Protein AF-A0A7S0KNP0-F1 (afdb_monomer)

InterPro domains:
  IPR036322 WD40-repeat-containing domain superfamily [SSF50978] (37-131)

Radius of gyration: 26.55 Å; Cα contacts (8 Å, |Δi|>4): 237; chains: 1; bounding box: 37×44×85 Å

Mean predicted aligned error: 11.62 Å

Organism: Micromonas pusilla (NCBI:txid38833)

Nearest PDB structures (foldseek):
  8x7a-assembly1_B  TM=8.104E-01  e=5.010E-03  Homo sapiens
  7bgb-assembly1_K  TM=7.883E-01  e=1.532E-02  Homo sapiens
  5n4a-assembly1_A  TM=7.476E-01  e=3.169E-02  Chlamydomonas reinhardtii
  6lqv-assembly1_BE  TM=8.047E-01  e=7.749E-02  Saccharomyces cerevisiae S288C
  7d5t-assembly1_BE  TM=7.330E-01  e=6.197E-02  Saccharomyces cerevisiae S288C

Solvent-accessible surface area (backbone atoms only — not comparable to full-atom values): 8119 Å² total; per-residue (Å²): 133,87,59,65,66,58,55,53,51,51,53,52,51,52,60,70,63,50,78,54,66,69,59,51,55,64,70,64,51,87,72,93,76,80,90,73,90,88,76,74,81,93,74,60,93,50,61,66,29,65,30,76,44,80,92,81,46,34,37,41,34,13,21,24,55,30,37,36,40,40,39,66,98,79,42,70,47,68,39,58,50,94,85,50,64,48,47,27,60,42,36,41,62,41,80,98,72,55,30,40,39,38,30,25,74,80,24,26,36,39,34,32,35,66,83,81,54,40,67,77,46,75,50,68,53,95,58,86,70,88,76,86,86,71,131

Sequence (135 aa):
MFKLTKLHKAVTEALNAVPNVDDLAKSLGAVDVRPRVVSEHGGLHSATCIAYEPVQRLLAVGVDAGVKIIGGDGVEALLATRHHVEPARCVEFMPGVGRVMRVSVDNGIDVFDLHSQTCLASTRWTIDVTCACSM

pLDDT: mean 85.42, std 10.53, range [51.19, 96.69]

Secondary structure (DSSP, 8-state):
---HHHHHHHHHHHHHTSPPHHHHHHHT-------------S--TT--EEEEETTTTEEEEEETTEEEEE-GGG-EEEEE-SS--SPEEEEEEETTTTEEEEEETTSEEEEEETTTTEEEEEEE-SS--------

Structure (mmCIF, N/CA/C/O backbone):
data_AF-A0A7S0KNP0-F1
#
_entry.id   AF-A0A7S0KNP0-F1
#
loop_
_atom_site.group_PDB
_atom_site.id
_atom_site.type_symbol
_atom_site.label_atom_id
_atom_site.label_alt_id
_atom_site.label_comp_id
_atom_site.label_asym_id
_atom_site.label_entity_id
_atom_site.label_seq_id
_atom_site.pdbx_PDB_ins_code
_atom_site.Cartn_x
_atom_site.Cartn_y
_atom_site.Cartn_z
_atom_site.occupancy
_atom_site.B_iso_or_equiv
_atom_site.auth_seq_id
_atom_site.auth_comp_id
_atom_site.auth_asym_id
_atom_site.auth_atom_id
_atom_site.pdbx_PDB_model_num
ATOM 1 N N . MET A 1 1 ? 14.513 -28.013 -68.506 1.00 55.22 1 MET A N 1
ATOM 2 C CA . MET A 1 1 ? 15.888 -27.857 -67.978 1.00 55.22 1 MET A CA 1
ATOM 3 C C . MET A 1 1 ? 15.970 -26.523 -67.235 1.00 55.22 1 MET A C 1
ATOM 5 O O . MET A 1 1 ? 16.140 -25.483 -67.861 1.00 55.22 1 MET A O 1
ATOM 9 N N . PHE A 1 2 ? 15.710 -26.519 -65.922 1.00 51.19 2 PHE A N 1
ATOM 10 C CA . PHE A 1 2 ? 15.770 -25.300 -65.106 1.00 51.19 2 PHE A CA 1
ATOM 11 C C . PHE A 1 2 ? 17.229 -24.841 -65.006 1.00 51.19 2 PHE A C 1
ATOM 13 O O . PHE A 1 2 ? 18.082 -25.569 -64.507 1.00 51.19 2 PHE A O 1
ATOM 20 N N . LYS A 1 3 ? 17.539 -23.654 -65.538 1.00 64.81 3 LYS A N 1
ATOM 21 C CA . LYS A 1 3 ? 18.896 -23.099 -65.489 1.00 64.81 3 LYS A CA 1
ATOM 22 C C . LYS A 1 3 ? 19.189 -22.637 -64.060 1.00 64.81 3 LYS A C 1
ATOM 24 O O . LYS A 1 3 ? 18.591 -21.658 -63.615 1.00 64.81 3 LYS A O 1
ATOM 29 N N . LEU A 1 4 ? 20.129 -23.307 -63.380 1.00 67.12 4 LEU A N 1
ATOM 30 C CA . LEU A 1 4 ? 20.613 -22.958 -62.032 1.00 67.12 4 LEU A CA 1
ATOM 31 C C . LEU A 1 4 ? 20.952 -21.465 -61.884 1.00 67.12 4 LEU A C 1
ATOM 33 O O . LEU A 1 4 ? 20.768 -20.891 -60.819 1.00 67.12 4 LEU A O 1
ATOM 37 N N . THR A 1 5 ? 21.384 -20.816 -62.965 1.00 74.44 5 THR A N 1
ATOM 38 C CA . THR A 1 5 ? 21.712 -19.386 -62.998 1.00 74.44 5 THR A CA 1
ATOM 39 C C . THR A 1 5 ? 20.517 -18.469 -62.739 1.00 74.44 5 THR A C 1
ATOM 41 O O . THR A 1 5 ? 20.682 -17.425 -62.115 1.00 74.44 5 THR A O 1
ATOM 44 N N . LYS A 1 6 ? 19.303 -18.852 -63.160 1.00 77.56 6 LYS A N 1
ATOM 45 C CA . LYS A 1 6 ? 18.086 -18.077 -62.860 1.00 77.56 6 LYS A CA 1
ATOM 46 C C . LYS A 1 6 ? 17.697 -18.188 -61.388 1.00 77.56 6 LYS A C 1
ATOM 48 O O . LYS A 1 6 ? 17.281 -17.197 -60.803 1.00 77.56 6 LYS A O 1
ATOM 53 N N . LEU A 1 7 ? 17.863 -19.376 -60.803 1.00 77.88 7 LEU A N 1
ATOM 54 C CA . LEU A 1 7 ? 17.599 -19.606 -59.384 1.00 77.88 7 LEU A CA 1
ATOM 55 C C . LEU A 1 7 ? 18.598 -18.838 -58.514 1.00 77.88 7 LEU A C 1
ATOM 57 O O . LEU A 1 7 ? 18.193 -18.175 -57.571 1.00 77.88 7 LEU A O 1
ATOM 61 N N . HIS A 1 8 ? 19.881 -18.863 -58.881 1.00 77.00 8 HIS A N 1
ATOM 62 C CA . HIS A 1 8 ? 20.921 -18.125 -58.169 1.00 77.00 8 HIS A CA 1
ATOM 63 C C . HIS A 1 8 ? 20.622 -16.622 -58.151 1.00 77.00 8 HIS A C 1
ATOM 65 O O . HIS A 1 8 ? 20.601 -16.016 -57.088 1.00 77.00 8 HIS A O 1
ATOM 71 N N . LYS A 1 9 ? 20.273 -16.049 -59.312 1.00 83.88 9 LYS A N 1
ATOM 72 C CA . LYS A 1 9 ? 19.888 -14.637 -59.422 1.00 83.88 9 LYS A CA 1
ATOM 73 C C . LYS A 1 9 ? 18.670 -14.293 -58.555 1.00 83.88 9 LYS A C 1
ATOM 75 O O . LYS A 1 9 ? 18.711 -13.302 -57.836 1.00 83.88 9 LYS A O 1
ATOM 80 N N . ALA A 1 10 ? 17.622 -15.118 -58.596 1.00 80.75 10 ALA A N 1
ATOM 81 C CA . ALA A 1 10 ? 16.405 -14.893 -57.816 1.00 80.75 10 ALA A CA 1
ATOM 82 C C . ALA A 1 10 ? 16.657 -14.969 -56.299 1.00 80.75 10 ALA A C 1
ATOM 84 O O . ALA A 1 10 ? 16.107 -14.174 -55.544 1.00 80.75 10 ALA A O 1
ATOM 85 N N . VAL A 1 11 ? 17.516 -15.890 -55.850 1.00 77.62 11 VAL A N 1
ATOM 86 C CA . VAL A 1 11 ? 17.906 -16.007 -54.436 1.00 77.62 11 VAL A CA 1
ATOM 87 C C . VAL A 1 11 ? 18.730 -14.797 -53.993 1.00 77.62 11 VAL A C 1
ATOM 89 O O . VAL A 1 11 ? 18.489 -14.265 -52.914 1.00 77.62 11 VAL A O 1
ATOM 92 N N . THR A 1 12 ? 19.656 -14.314 -54.825 1.00 80.00 12 THR A N 1
ATOM 93 C CA . THR A 1 12 ? 20.441 -13.108 -54.523 1.00 80.00 12 THR A CA 1
ATOM 94 C C . THR A 1 12 ? 19.569 -11.850 -54.479 1.00 80.00 12 THR A C 1
ATOM 96 O O . THR A 1 12 ? 19.729 -11.034 -53.577 1.00 80.00 12 THR A O 1
ATOM 99 N N . GLU A 1 13 ? 18.616 -11.696 -55.402 1.00 80.38 13 GLU A N 1
ATOM 100 C CA . GLU A 1 13 ? 17.648 -10.587 -55.379 1.00 80.38 13 GLU A CA 1
ATOM 101 C C . GLU A 1 13 ? 16.755 -10.639 -54.133 1.00 80.38 13 GLU A C 1
ATOM 103 O O . GLU A 1 13 ? 16.556 -9.612 -53.491 1.00 80.38 13 GLU A O 1
ATOM 108 N N . ALA A 1 14 ? 16.276 -11.825 -53.744 1.00 74.88 14 ALA A N 1
ATOM 109 C CA . ALA A 1 14 ? 15.473 -11.995 -52.535 1.00 74.88 14 ALA A CA 1
ATOM 110 C C . ALA A 1 14 ? 16.265 -11.677 -51.257 1.00 74.88 14 ALA A C 1
ATOM 112 O O . ALA A 1 14 ? 15.737 -11.003 -50.379 1.00 74.88 14 ALA A O 1
ATOM 113 N N . LEU A 1 15 ? 17.530 -12.109 -51.167 1.00 71.81 15 LEU A N 1
ATOM 114 C CA . LEU A 1 15 ? 18.421 -11.798 -50.041 1.00 71.81 15 LEU A CA 1
ATOM 115 C C . LEU A 1 15 ? 18.722 -10.297 -49.940 1.00 71.81 15 LEU A C 1
ATOM 117 O O . LEU A 1 15 ? 18.724 -9.754 -48.842 1.00 71.81 15 LEU A O 1
ATOM 121 N N . ASN A 1 16 ? 18.918 -9.621 -51.074 1.00 73.00 16 ASN A N 1
ATOM 122 C CA . ASN A 1 16 ? 19.165 -8.176 -51.116 1.00 73.00 16 ASN A CA 1
ATOM 123 C C . ASN A 1 16 ? 17.899 -7.336 -50.874 1.00 73.00 16 ASN A C 1
ATOM 125 O O . ASN A 1 16 ? 18.005 -6.158 -50.543 1.00 73.00 16 ASN A O 1
ATOM 129 N N . ALA A 1 17 ? 16.711 -7.919 -51.060 1.00 76.38 17 ALA A N 1
ATOM 130 C CA . ALA A 1 17 ? 15.430 -7.294 -50.743 1.00 76.38 17 ALA A CA 1
ATOM 131 C C . ALA A 1 17 ? 15.029 -7.466 -49.267 1.00 76.38 17 ALA A C 1
ATOM 133 O O . ALA A 1 17 ? 14.065 -6.834 -48.830 1.00 76.38 17 ALA A O 1
ATOM 134 N N . VAL A 1 18 ? 15.741 -8.305 -48.498 1.00 74.88 18 VAL A N 1
ATOM 135 C CA . VAL A 1 18 ? 15.539 -8.392 -47.049 1.00 74.88 18 VAL A CA 1
ATOM 136 C C . VAL A 1 18 ? 15.913 -7.034 -46.454 1.00 74.88 18 VAL A C 1
ATOM 138 O O . VAL A 1 18 ? 17.050 -6.591 -46.631 1.00 74.88 18 VAL A O 1
ATOM 141 N N . PRO A 1 19 ? 14.981 -6.346 -45.770 1.00 69.69 19 PRO A N 1
ATOM 142 C CA . PRO A 1 19 ? 15.285 -5.065 -45.161 1.00 69.69 19 PRO A CA 1
ATOM 143 C C . PRO A 1 19 ? 16.428 -5.248 -44.167 1.00 69.69 19 PRO A C 1
ATOM 145 O O . PRO A 1 19 ? 16.379 -6.115 -43.291 1.00 69.69 19 PRO A O 1
ATOM 148 N N . ASN A 1 20 ? 17.468 -4.435 -44.332 1.00 78.44 20 ASN A N 1
ATOM 149 C CA . ASN A 1 20 ? 18.607 -4.431 -43.436 1.00 78.44 20 ASN A CA 1
ATOM 150 C C . ASN A 1 20 ? 18.116 -4.086 -42.024 1.00 78.44 20 ASN A C 1
ATOM 152 O O . ASN A 1 20 ? 17.542 -3.017 -41.801 1.00 78.44 20 ASN A O 1
ATOM 156 N N . VAL A 1 21 ? 18.325 -5.007 -41.083 1.00 71.38 21 VAL A N 1
ATOM 157 C CA . VAL A 1 21 ? 17.866 -4.878 -39.694 1.00 71.38 21 VAL A CA 1
ATOM 158 C C . VAL A 1 21 ? 18.426 -3.605 -39.054 1.00 71.38 21 VAL A C 1
ATOM 160 O O . VAL A 1 21 ? 17.723 -2.957 -38.282 1.00 71.38 21 VAL A O 1
A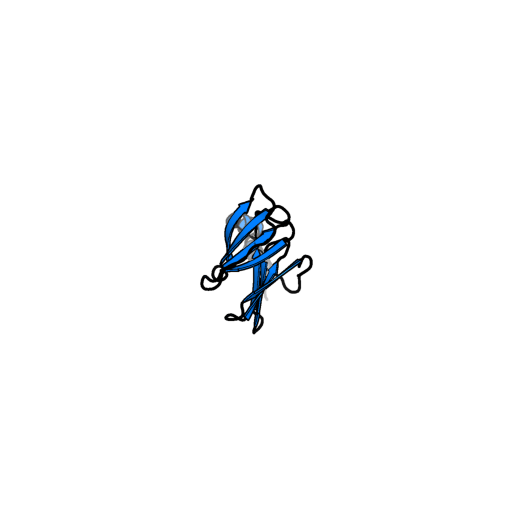TOM 163 N N . ASP A 1 22 ? 19.630 -3.184 -39.449 1.00 75.62 22 ASP A N 1
ATOM 164 C CA . ASP A 1 22 ? 20.255 -1.951 -38.967 1.00 75.62 22 ASP A CA 1
ATOM 165 C C . ASP A 1 22 ? 19.554 -0.690 -39.488 1.00 75.62 22 ASP A C 1
ATOM 167 O O . ASP A 1 22 ? 19.420 0.298 -38.763 1.00 75.62 22 ASP A O 1
ATOM 171 N N . ASP A 1 23 ? 19.079 -0.707 -40.734 1.00 78.12 23 ASP A N 1
ATOM 172 C CA . ASP A 1 23 ? 18.358 0.424 -41.326 1.00 78.12 23 ASP A CA 1
ATOM 173 C C . ASP A 1 23 ? 16.923 0.497 -40.792 1.00 78.12 23 ASP A C 1
ATOM 175 O O . ASP A 1 23 ? 16.416 1.587 -40.515 1.00 78.12 23 ASP A O 1
ATOM 179 N N . LEU A 1 24 ? 16.303 -0.660 -40.535 1.00 73.06 24 LEU A N 1
ATOM 180 C CA . LEU A 1 24 ? 15.019 -0.741 -39.843 1.00 73.06 24 LEU A CA 1
ATOM 181 C C . LEU A 1 24 ? 15.137 -0.203 -38.408 1.00 73.06 24 LEU A C 1
ATOM 183 O O . LEU A 1 24 ? 14.328 0.634 -38.008 1.00 73.06 24 LEU A O 1
ATOM 187 N N . ALA A 1 25 ? 16.170 -0.608 -37.663 1.00 71.94 25 ALA A N 1
ATOM 188 C CA . ALA A 1 25 ? 16.437 -0.129 -36.307 1.00 71.94 25 ALA A CA 1
ATOM 189 C C . ALA A 1 25 ? 16.687 1.388 -36.260 1.00 71.94 25 ALA A C 1
ATOM 191 O O . ALA A 1 25 ? 16.175 2.064 -35.370 1.00 71.94 25 ALA A O 1
ATOM 192 N N . LYS A 1 26 ? 17.400 1.949 -37.247 1.00 75.62 26 LYS A N 1
ATOM 193 C CA . LYS A 1 26 ? 17.559 3.408 -37.391 1.00 75.62 26 LYS A CA 1
ATOM 194 C C . LYS A 1 26 ? 16.237 4.113 -37.709 1.00 75.62 26 LYS A C 1
ATOM 196 O O . LYS A 1 26 ? 16.012 5.213 -37.210 1.00 75.62 26 LYS A O 1
ATOM 201 N N . SER A 1 27 ? 15.369 3.497 -38.516 1.00 77.00 27 SER A N 1
ATOM 202 C CA . SER A 1 27 ? 14.064 4.067 -38.893 1.00 77.00 27 SER A CA 1
ATOM 203 C C . SER A 1 27 ? 13.036 4.059 -37.757 1.00 77.00 27 SER A C 1
ATOM 205 O O . SER A 1 27 ? 12.167 4.927 -37.714 1.00 77.00 27 SER A O 1
ATOM 207 N N . LEU A 1 28 ? 13.151 3.109 -36.822 1.00 71.81 28 LEU A N 1
ATOM 208 C CA . LEU A 1 28 ? 12.236 2.945 -35.688 1.00 71.81 28 LEU A CA 1
ATOM 209 C C . LEU A 1 28 ? 12.412 4.023 -34.606 1.00 71.81 28 LEU A C 1
ATOM 211 O O . LEU A 1 28 ? 11.546 4.156 -33.743 1.00 71.81 28 LEU A O 1
ATOM 215 N N . GLY A 1 29 ? 13.488 4.817 -34.670 1.00 71.62 29 GLY A N 1
ATOM 216 C CA . GLY A 1 29 ? 13.820 5.802 -33.645 1.00 71.62 29 GLY A CA 1
ATOM 217 C C . GLY A 1 29 ? 14.077 5.157 -32.278 1.00 71.62 29 GLY A C 1
ATOM 218 O O . GLY A 1 29 ? 13.882 3.960 -32.067 1.00 71.62 29 GLY A O 1
ATOM 219 N N . ALA A 1 30 ? 14.539 5.948 -31.311 1.00 75.31 30 ALA A N 1
ATOM 220 C CA . ALA A 1 30 ? 14.581 5.472 -29.935 1.00 75.31 30 ALA A CA 1
ATOM 221 C C . ALA A 1 30 ? 13.138 5.305 -29.435 1.00 75.31 30 ALA A C 1
ATOM 223 O O . ALA A 1 30 ? 12.412 6.287 -29.279 1.00 75.31 30 ALA A O 1
ATOM 224 N N . VAL A 1 31 ? 12.715 4.063 -29.203 1.00 77.62 31 VAL A N 1
ATOM 225 C CA . VAL A 1 31 ? 11.421 3.778 -28.577 1.00 77.62 31 VAL A CA 1
ATOM 226 C C . VAL A 1 31 ? 11.496 4.239 -27.117 1.00 77.62 31 VAL A C 1
ATOM 228 O O . VAL A 1 31 ? 12.354 3.761 -26.374 1.00 77.62 31 VAL A O 1
ATOM 231 N N . ASP A 1 32 ? 10.617 5.162 -26.698 1.00 81.81 32 ASP A N 1
ATOM 232 C CA . ASP A 1 32 ? 10.483 5.564 -25.284 1.00 81.81 32 ASP A CA 1
ATOM 233 C C . ASP A 1 32 ? 9.855 4.405 -24.497 1.00 81.81 32 ASP A C 1
ATOM 235 O O . ASP A 1 32 ? 8.635 4.296 -24.354 1.00 81.81 32 ASP A O 1
ATOM 239 N N . VAL A 1 33 ? 10.697 3.478 -24.042 1.00 81.94 33 VAL A N 1
ATOM 240 C CA . VAL A 1 33 ? 10.283 2.373 -23.178 1.00 81.94 33 VAL A CA 1
ATOM 241 C C . VAL A 1 33 ? 10.383 2.829 -21.727 1.00 81.94 33 VAL A C 1
ATOM 243 O O . VAL A 1 33 ? 11.442 3.258 -21.272 1.00 81.94 33 VAL A O 1
ATOM 246 N N . ARG A 1 34 ? 9.291 2.675 -20.969 1.00 75.38 34 ARG A N 1
ATOM 247 C CA . ARG A 1 34 ? 9.238 2.968 -19.527 1.00 75.38 34 ARG A CA 1
ATOM 248 C C . ARG A 1 34 ? 8.948 1.699 -18.727 1.00 75.38 34 ARG A C 1
ATOM 250 O O . ARG A 1 34 ? 7.780 1.427 -18.433 1.00 75.38 34 ARG A O 1
ATOM 257 N N . PRO A 1 35 ? 9.978 0.906 -18.381 1.00 77.62 35 PRO A N 1
ATOM 258 C CA . PRO A 1 35 ? 9.804 -0.271 -17.542 1.00 77.62 35 PRO A CA 1
ATOM 259 C C . PRO A 1 35 ? 9.174 0.114 -16.200 1.00 77.62 35 PRO A C 1
ATOM 261 O O . PRO A 1 35 ? 9.549 1.116 -15.589 1.00 77.62 35 PRO A O 1
ATOM 264 N N . ARG A 1 36 ? 8.222 -0.691 -15.728 1.00 70.12 36 ARG A N 1
ATOM 265 C CA . ARG A 1 36 ? 7.655 -0.579 -14.381 1.00 70.12 36 ARG A CA 1
ATOM 266 C C . ARG A 1 36 ? 7.368 -1.964 -13.825 1.00 70.12 36 ARG A C 1
ATOM 268 O O . A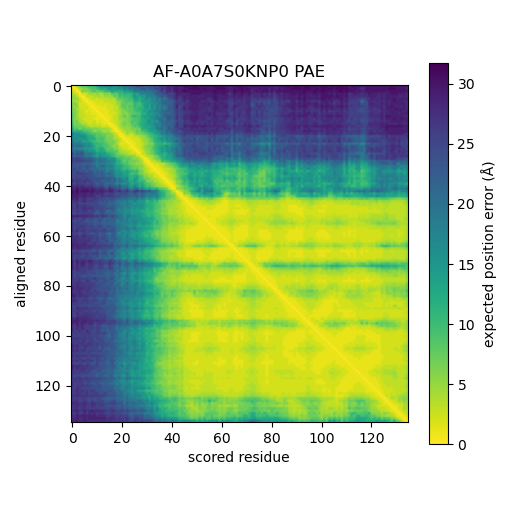RG A 1 36 ? 7.047 -2.876 -14.583 1.00 70.12 36 ARG A O 1
ATOM 275 N N . VAL A 1 37 ? 7.447 -2.100 -12.508 1.00 67.75 37 VAL A N 1
ATOM 276 C CA . VAL A 1 37 ? 6.956 -3.294 -11.816 1.00 67.75 37 VAL A CA 1
ATOM 277 C C . VAL A 1 37 ? 5.429 -3.280 -11.894 1.00 67.75 37 VAL A C 1
ATOM 279 O O . VAL A 1 37 ? 4.812 -2.263 -11.587 1.00 67.75 37 VAL A O 1
ATOM 282 N N . VAL A 1 38 ? 4.831 -4.377 -12.366 1.00 65.25 38 VAL A N 1
ATOM 283 C CA . VAL A 1 38 ? 3.366 -4.518 -12.509 1.00 65.25 38 VAL A CA 1
ATOM 284 C C . VAL A 1 38 ? 2.787 -5.439 -11.431 1.00 65.25 38 VAL A C 1
ATOM 286 O O . VAL A 1 38 ? 1.644 -5.267 -11.030 1.00 65.25 38 VAL A O 1
ATOM 289 N N . SER A 1 39 ? 3.582 -6.390 -10.936 1.00 64.44 39 SER A N 1
ATOM 290 C CA . SER A 1 39 ? 3.187 -7.331 -9.885 1.00 64.44 39 SER A CA 1
ATOM 291 C C . SER A 1 39 ? 4.423 -7.975 -9.259 1.00 64.44 39 SER A C 1
ATOM 293 O O . SER A 1 39 ? 5.384 -8.270 -9.973 1.00 64.44 39 SER A O 1
ATOM 295 N N . GLU A 1 40 ? 4.370 -8.266 -7.964 1.00 67.50 40 GLU A N 1
ATOM 296 C CA . GLU A 1 40 ? 5.381 -9.040 -7.242 1.00 67.50 40 GLU A CA 1
ATOM 297 C C . GLU A 1 40 ? 4.690 -10.187 -6.503 1.00 67.50 40 GLU A C 1
ATOM 299 O O . GLU A 1 40 ? 3.899 -9.944 -5.595 1.00 67.50 40 GLU A O 1
ATOM 304 N N . HIS A 1 41 ? 5.016 -11.427 -6.869 1.00 67.88 41 HIS A N 1
ATOM 305 C CA . HIS A 1 41 ? 4.417 -12.624 -6.280 1.00 67.88 41 HIS A CA 1
ATOM 306 C C . HIS A 1 41 ? 5.312 -13.184 -5.174 1.00 67.88 41 HIS A C 1
ATOM 308 O O . HIS A 1 41 ? 6.527 -13.287 -5.345 1.00 67.88 41 HIS A O 1
ATOM 314 N N . GLY A 1 42 ? 4.721 -13.567 -4.041 1.00 63.66 42 GLY A N 1
ATOM 315 C CA . GLY A 1 42 ? 5.410 -14.280 -2.952 1.00 63.66 42 GLY A CA 1
ATOM 316 C C . GLY A 1 42 ? 6.416 -13.461 -2.125 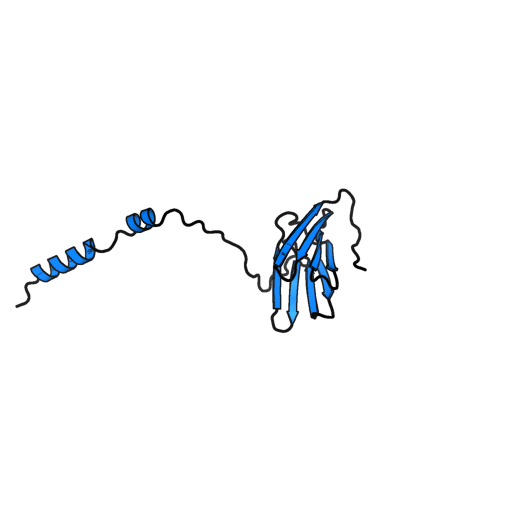1.00 63.66 42 GLY A C 1
ATOM 317 O O . GLY A 1 42 ? 6.737 -13.855 -1.007 1.00 63.66 42 GLY A O 1
ATOM 318 N N . GLY A 1 43 ? 6.880 -12.308 -2.615 1.00 63.69 43 GLY A N 1
ATOM 319 C CA . GLY A 1 43 ? 7.784 -11.424 -1.883 1.00 63.69 43 GLY A CA 1
ATOM 320 C C . GLY A 1 43 ? 7.074 -10.659 -0.765 1.00 63.69 43 GLY A C 1
ATOM 321 O O . GLY A 1 43 ? 6.202 -9.828 -1.020 1.00 63.69 43 GLY A O 1
ATOM 322 N N . LEU A 1 44 ? 7.437 -10.981 0.479 1.00 72.25 44 LEU A N 1
ATOM 323 C CA . LEU A 1 44 ? 7.143 -10.238 1.715 1.00 72.25 44 LEU A CA 1
ATOM 324 C C . LEU A 1 44 ? 8.432 -10.067 2.539 1.00 72.25 44 LEU A C 1
ATOM 326 O O . LEU A 1 44 ? 8.399 -10.006 3.764 1.00 72.25 44 LEU A O 1
ATOM 330 N N . HIS A 1 45 ? 9.589 -10.046 1.867 1.00 70.81 45 HIS A N 1
ATOM 331 C CA . HIS A 1 45 ? 10.908 -10.162 2.500 1.00 70.81 45 HIS A CA 1
ATOM 332 C C . HIS A 1 45 ? 11.212 -9.052 3.524 1.00 70.81 45 HIS A C 1
ATOM 334 O O . HIS A 1 45 ? 12.053 -9.256 4.391 1.00 70.81 45 HIS A O 1
ATOM 340 N N . SER A 1 46 ? 10.482 -7.934 3.480 1.00 85.12 46 SER A N 1
ATOM 341 C CA . SER A 1 46 ? 10.547 -6.874 4.491 1.00 85.12 46 SER A CA 1
ATOM 342 C C . SER A 1 46 ? 9.181 -6.526 5.096 1.00 85.12 46 SER A C 1
ATOM 344 O O . SER A 1 46 ? 8.866 -5.367 5.352 1.00 85.12 46 SER A O 1
ATOM 346 N N . ALA A 1 47 ? 8.309 -7.519 5.272 1.00 92.00 47 ALA A N 1
ATOM 347 C CA . ALA A 1 47 ? 7.040 -7.305 5.958 1.00 92.00 47 ALA A CA 1
ATOM 348 C C . ALA A 1 47 ? 7.272 -7.025 7.451 1.00 92.00 47 ALA A C 1
ATOM 350 O O . ALA A 1 47 ? 7.787 -7.877 8.174 1.00 92.00 47 ALA A O 1
ATOM 351 N N . THR A 1 48 ? 6.863 -5.848 7.917 1.00 93.94 48 THR A N 1
ATOM 352 C CA . THR A 1 48 ? 7.095 -5.392 9.303 1.00 93.94 48 THR A CA 1
ATOM 353 C C . THR A 1 48 ? 5.813 -5.082 10.068 1.00 93.94 48 THR A C 1
ATOM 355 O O . THR A 1 48 ? 5.786 -5.175 11.294 1.00 93.94 48 THR A O 1
ATOM 358 N N . CYS A 1 49 ? 4.741 -4.714 9.369 1.00 94.94 49 CYS A N 1
ATOM 359 C CA . CYS A 1 49 ? 3.459 -4.356 9.965 1.00 94.94 49 CYS A CA 1
ATOM 360 C C . CYS A 1 49 ? 2.296 -4.736 9.045 1.00 94.94 49 CYS A C 1
ATOM 362 O O . CYS A 1 49 ? 2.468 -4.904 7.836 1.00 94.94 49 CYS A O 1
ATOM 364 N N . ILE A 1 50 ? 1.107 -4.887 9.630 1.00 96.38 50 ILE A N 1
ATOM 365 C CA . ILE A 1 50 ? -0.112 -5.265 8.913 1.00 96.38 50 ILE A CA 1
ATOM 366 C C . ILE A 1 50 ? -1.314 -4.447 9.389 1.00 96.38 50 ILE A C 1
ATOM 368 O O . ILE A 1 50 ? -1.363 -4.034 10.546 1.00 96.38 50 ILE A O 1
ATOM 372 N N . ALA A 1 51 ? -2.297 -4.275 8.511 1.00 96.12 51 ALA A N 1
ATOM 373 C CA . ALA A 1 51 ? -3.630 -3.773 8.831 1.00 96.12 51 ALA A CA 1
ATOM 374 C C . ALA A 1 51 ? -4.675 -4.554 8.033 1.00 96.12 51 ALA A C 1
ATOM 376 O O . ALA A 1 51 ? -4.398 -4.992 6.919 1.00 96.12 51 ALA A O 1
ATOM 377 N N . TYR A 1 52 ? -5.872 -4.731 8.589 1.00 94.62 52 TYR A N 1
ATOM 378 C CA . TYR A 1 52 ? -6.955 -5.467 7.939 1.00 94.62 52 TYR A CA 1
ATOM 379 C C . TYR A 1 52 ? -8.209 -4.601 7.842 1.00 94.62 52 TYR A C 1
ATOM 381 O O . TYR A 1 52 ? -8.649 -4.042 8.845 1.00 94.62 52 TYR A O 1
ATOM 389 N N . GLU A 1 53 ? -8.785 -4.514 6.646 1.00 92.56 53 GLU A N 1
ATOM 390 C CA . GLU A 1 53 ? -10.064 -3.857 6.393 1.00 92.56 53 GLU A CA 1
ATOM 391 C C . GLU A 1 53 ? -11.152 -4.934 6.216 1.00 92.56 53 GLU A C 1
ATOM 393 O O . GLU A 1 53 ? -11.089 -5.735 5.274 1.00 92.56 53 GLU A O 1
ATOM 398 N N . PRO A 1 54 ? -12.133 -5.017 7.133 1.00 90.38 54 PRO A N 1
ATOM 399 C CA . PRO A 1 54 ? -13.074 -6.131 7.173 1.00 90.38 54 PRO A CA 1
ATOM 400 C C . PRO A 1 54 ? -14.176 -6.077 6.110 1.00 90.38 54 PRO A C 1
ATOM 402 O O . PRO A 1 54 ? -14.708 -7.136 5.765 1.00 90.38 54 PRO A O 1
ATOM 405 N N . VAL A 1 55 ? -14.546 -4.898 5.598 1.00 89.88 55 V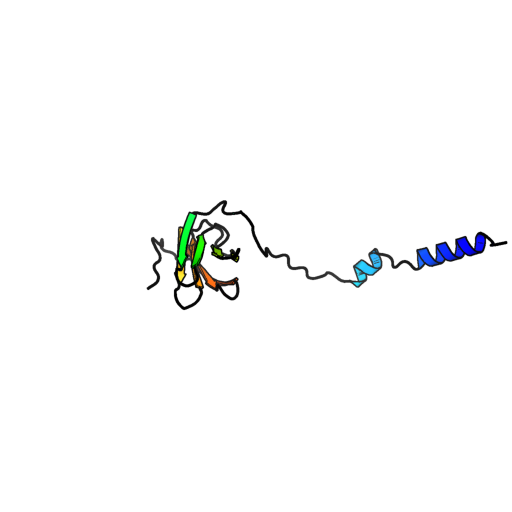AL A N 1
ATOM 406 C CA . VAL A 1 55 ? -15.658 -4.746 4.642 1.00 89.88 55 VAL A CA 1
ATOM 407 C C . VAL A 1 55 ? -15.275 -5.307 3.271 1.00 89.88 55 VAL A C 1
ATOM 409 O O . VAL A 1 55 ? -16.021 -6.084 2.677 1.00 89.88 55 VAL A O 1
ATOM 412 N N . GLN A 1 56 ? -14.091 -4.951 2.791 1.00 88.44 56 GLN A N 1
ATOM 413 C CA . GLN A 1 56 ? -13.496 -5.357 1.522 1.00 88.44 56 GLN A CA 1
ATOM 414 C C . GLN A 1 56 ? -12.628 -6.613 1.667 1.00 88.44 56 GLN A C 1
ATOM 416 O O . GLN A 1 56 ? -12.224 -7.189 0.658 1.00 88.44 56 GLN A O 1
ATOM 421 N N . ARG A 1 57 ? -12.373 -7.062 2.906 1.00 92.19 57 ARG A N 1
ATOM 422 C CA . ARG A 1 57 ? -11.529 -8.224 3.238 1.00 92.19 57 ARG A CA 1
ATOM 423 C C . ARG A 1 57 ? -10.121 -8.083 2.668 1.00 92.19 57 ARG A C 1
ATOM 425 O O . ARG A 1 57 ? -9.591 -9.003 2.044 1.00 92.19 57 ARG A O 1
ATOM 432 N N . LEU A 1 58 ? -9.539 -6.906 2.873 1.00 94.19 58 LEU A N 1
ATOM 433 C CA . LEU A 1 58 ? -8.208 -6.563 2.392 1.00 94.19 58 LEU A CA 1
ATOM 434 C C . LEU A 1 58 ? -7.216 -6.557 3.551 1.00 94.19 58 LEU A C 1
ATOM 436 O O . LEU A 1 58 ? -7.458 -5.965 4.599 1.00 94.19 58 LEU A O 1
ATOM 440 N N . LEU A 1 59 ? -6.073 -7.190 3.338 1.00 95.44 59 LEU A N 1
ATOM 441 C CA . LEU A 1 59 ? -4.907 -7.155 4.202 1.00 95.44 59 LEU A CA 1
ATOM 442 C C . LEU A 1 59 ? -3.863 -6.240 3.561 1.00 95.44 59 LEU A C 1
ATOM 444 O O . LEU A 1 59 ? -3.372 -6.516 2.468 1.00 95.44 59 LEU A O 1
ATOM 448 N N . ALA A 1 60 ? -3.516 -5.159 4.246 1.00 95.94 60 ALA A N 1
ATOM 449 C CA . ALA A 1 60 ? -2.363 -4.338 3.921 1.00 95.94 60 ALA A CA 1
ATOM 450 C C . ALA A 1 60 ? -1.152 -4.851 4.699 1.00 95.94 60 ALA A C 1
ATOM 452 O O . ALA A 1 60 ? -1.223 -5.038 5.912 1.00 95.94 60 ALA A O 1
ATOM 453 N N . VAL A 1 61 ? -0.035 -5.041 4.007 1.00 95.88 61 VAL A N 1
ATOM 454 C CA . VAL A 1 61 ? 1.249 -5.444 4.576 1.00 95.88 61 VAL A CA 1
ATOM 455 C C . VAL A 1 61 ? 2.280 -4.377 4.237 1.00 95.88 61 VAL A C 1
ATOM 457 O O . VAL A 1 61 ? 2.563 -4.120 3.066 1.00 95.88 61 VAL A O 1
ATOM 460 N N . GLY A 1 62 ? 2.823 -3.724 5.259 1.00 95.06 62 GLY A N 1
ATOM 461 C CA . GLY A 1 62 ? 3.870 -2.723 5.097 1.00 95.06 62 GLY A CA 1
ATOM 462 C C . GLY A 1 62 ? 5.200 -3.373 4.749 1.00 95.06 62 GLY A C 1
ATOM 463 O O . GLY A 1 62 ? 5.629 -4.294 5.440 1.00 95.06 62 GLY A O 1
ATOM 464 N N . VAL A 1 63 ? 5.842 -2.876 3.691 1.00 92.25 63 VAL A N 1
ATOM 465 C CA . VAL A 1 63 ? 7.161 -3.315 3.214 1.00 92.25 63 VAL A CA 1
ATOM 466 C C . VAL A 1 63 ? 8.056 -2.105 2.916 1.00 92.25 63 VAL A C 1
ATOM 468 O O . VAL A 1 63 ? 7.576 -0.969 2.844 1.00 92.25 63 VAL A O 1
ATOM 471 N N . ASP A 1 64 ? 9.357 -2.320 2.721 1.00 89.00 64 ASP A N 1
ATOM 472 C CA . ASP A 1 64 ? 10.326 -1.261 2.370 1.00 89.00 64 ASP A CA 1
ATOM 473 C C . ASP A 1 64 ? 9.893 -0.457 1.139 1.00 89.00 64 ASP A C 1
ATOM 475 O O . ASP A 1 64 ? 9.938 0.767 1.130 1.00 89.00 64 ASP A O 1
ATOM 479 N N . ALA A 1 65 ? 9.395 -1.138 0.106 1.00 83.56 65 ALA A N 1
ATOM 480 C CA . ALA A 1 65 ? 9.029 -0.507 -1.159 1.00 83.56 65 ALA A CA 1
ATOM 481 C C . ALA A 1 65 ? 7.614 0.105 -1.184 1.00 83.56 65 ALA A C 1
ATOM 483 O O . ALA A 1 65 ? 7.204 0.619 -2.224 1.00 83.56 65 ALA A O 1
ATOM 484 N N . GLY A 1 66 ? 6.853 0.058 -0.084 1.00 92.44 66 GLY A N 1
ATOM 485 C CA . GLY A 1 66 ? 5.483 0.574 -0.032 1.00 92.44 66 GLY A CA 1
ATOM 486 C C . GLY A 1 66 ? 4.527 -0.308 0.769 1.00 92.44 66 GLY A C 1
ATOM 487 O O . GLY A 1 66 ? 4.839 -0.714 1.890 1.00 92.44 66 GLY A O 1
ATOM 488 N N . VAL A 1 67 ? 3.342 -0.572 0.217 1.00 95.06 67 VAL A N 1
ATOM 489 C CA . VAL A 1 67 ? 2.314 -1.409 0.857 1.00 95.06 67 VAL A CA 1
ATOM 490 C C . VAL A 1 67 ? 1.847 -2.491 -0.099 1.00 95.06 67 VAL A C 1
ATOM 492 O O . VAL A 1 67 ? 1.406 -2.206 -1.211 1.00 95.06 67 VAL A O 1
ATOM 495 N N . LYS A 1 68 ? 1.894 -3.739 0.351 1.00 93.75 68 LYS A N 1
ATOM 496 C CA . LYS A 1 68 ? 1.329 -4.871 -0.370 1.00 93.75 68 LYS A CA 1
ATOM 497 C C . LYS A 1 68 ? -0.100 -5.125 0.091 1.00 93.75 68 LYS A C 1
ATOM 499 O O . LYS A 1 68 ? -0.340 -5.319 1.277 1.00 93.75 68 LYS A O 1
ATOM 504 N N . ILE A 1 69 ? -1.041 -5.108 -0.842 1.00 94.50 69 ILE A N 1
ATOM 505 C CA . ILE A 1 69 ? -2.452 -5.410 -0.615 1.00 94.50 69 ILE A CA 1
ATOM 506 C C . ILE A 1 69 ? -2.707 -6.855 -1.020 1.00 94.50 69 ILE A C 1
ATOM 508 O O . ILE A 1 69 ? -2.347 -7.256 -2.125 1.00 94.50 69 ILE A O 1
ATOM 512 N N . ILE A 1 70 ? -3.326 -7.619 -0.128 1.00 93.50 70 ILE A N 1
ATOM 513 C CA . ILE A 1 70 ? -3.720 -9.014 -0.324 1.00 93.50 70 ILE A CA 1
ATOM 514 C C . ILE A 1 70 ? -5.211 -9.121 0.002 1.00 93.50 70 ILE A C 1
ATOM 516 O O . ILE A 1 70 ? -5.646 -8.643 1.045 1.00 93.50 70 ILE A O 1
ATOM 520 N N . GLY A 1 71 ? -6.003 -9.735 -0.868 1.00 92.00 71 GLY A N 1
ATOM 521 C CA . GLY A 1 71 ? -7.440 -9.935 -0.676 1.00 92.00 71 GLY A CA 1
ATOM 522 C C . GLY A 1 71 ? -7.888 -11.364 -0.977 1.00 92.00 71 GLY A C 1
ATOM 523 O O . GLY A 1 71 ? -7.076 -12.265 -1.191 1.00 92.00 71 GLY A O 1
ATOM 524 N N . GLY A 1 72 ? -9.207 -11.570 -0.993 1.00 86.12 72 GLY A N 1
ATOM 525 C CA . GLY A 1 72 ? -9.810 -12.818 -1.472 1.00 86.12 72 GLY A CA 1
ATOM 526 C C . GLY A 1 72 ? -9.580 -13.049 -2.971 1.00 86.12 72 GLY A C 1
ATOM 527 O O . GLY A 1 72 ? -9.213 -12.129 -3.696 1.00 86.12 72 GLY A O 1
ATOM 528 N N . ASP A 1 73 ? -9.799 -14.282 -3.432 1.00 85.00 73 ASP A N 1
ATOM 529 C CA . ASP A 1 73 ? -9.823 -14.652 -4.859 1.00 85.00 73 ASP A CA 1
ATOM 530 C C . ASP A 1 73 ? -8.558 -14.287 -5.663 1.00 85.00 73 ASP A C 1
ATOM 532 O O . ASP A 1 73 ? -8.612 -14.041 -6.866 1.00 85.00 73 ASP A O 1
ATOM 536 N N . GLY A 1 74 ? -7.396 -14.271 -5.000 1.00 81.62 74 GLY A N 1
ATOM 537 C CA . GLY A 1 74 ? -6.108 -13.981 -5.639 1.00 81.62 74 GLY A CA 1
ATOM 538 C C . GLY A 1 74 ? -5.848 -12.495 -5.888 1.00 81.62 74 GLY A C 1
ATOM 539 O O . GLY A 1 74 ? -4.946 -12.161 -6.653 1.00 81.62 74 GLY A O 1
ATOM 540 N N . VAL A 1 75 ? -6.613 -11.598 -5.258 1.00 87.69 75 VAL A N 1
ATOM 541 C CA . VAL A 1 75 ? -6.339 -10.157 -5.294 1.00 87.69 75 VAL A CA 1
ATOM 542 C C . VAL A 1 75 ? -4.998 -9.876 -4.614 1.00 87.69 75 VAL A C 1
ATOM 544 O O . VAL A 1 75 ? -4.834 -10.099 -3.416 1.00 87.69 75 VAL A O 1
ATOM 547 N N . GLU A 1 76 ? -4.050 -9.350 -5.382 1.00 90.38 76 GLU A N 1
ATOM 548 C CA . GLU A 1 76 ? -2.726 -8.946 -4.917 1.00 90.38 76 GLU A CA 1
ATOM 549 C C . GLU A 1 76 ? -2.297 -7.676 -5.664 1.00 90.38 76 GLU A C 1
ATOM 551 O O . GLU A 1 76 ? -2.450 -7.581 -6.883 1.00 90.38 76 GLU A O 1
ATOM 556 N N . ALA A 1 77 ? -1.768 -6.685 -4.947 1.00 90.81 77 ALA A N 1
ATOM 557 C CA . ALA A 1 77 ? -1.210 -5.474 -5.546 1.00 90.81 77 ALA A CA 1
ATOM 558 C C . ALA A 1 77 ? -0.068 -4.913 -4.692 1.00 90.81 77 ALA A C 1
ATOM 560 O O . ALA A 1 77 ? -0.143 -4.930 -3.465 1.00 90.81 77 ALA A O 1
ATOM 561 N N . LEU A 1 78 ? 0.971 -4.371 -5.330 1.00 91.75 78 LEU A N 1
ATOM 562 C CA . LEU A 1 78 ? 2.027 -3.618 -4.650 1.00 91.75 78 LEU A CA 1
ATOM 563 C C . LEU A 1 78 ? 1.848 -2.122 -4.921 1.00 91.75 78 LEU A C 1
ATOM 565 O O . LEU A 1 78 ? 2.063 -1.651 -6.037 1.00 91.75 78 LEU A O 1
ATOM 569 N N . LEU A 1 79 ? 1.497 -1.372 -3.882 1.00 93.50 79 LEU A N 1
ATOM 570 C CA . LEU A 1 79 ? 1.417 0.084 -3.903 1.00 93.50 79 LEU A CA 1
ATOM 571 C C . LEU A 1 79 ? 2.802 0.647 -3.590 1.00 93.50 79 LEU A C 1
ATOM 573 O O . LEU A 1 79 ? 3.182 0.783 -2.427 1.00 93.50 79 LEU A O 1
ATOM 577 N N . ALA A 1 80 ? 3.581 0.904 -4.639 1.00 90.06 80 ALA A N 1
ATOM 578 C CA . ALA A 1 80 ? 4.981 1.289 -4.505 1.00 90.06 80 ALA A CA 1
ATOM 579 C C . ALA A 1 80 ? 5.165 2.793 -4.234 1.00 90.06 80 ALA A C 1
ATOM 581 O O . ALA A 1 80 ? 4.546 3.634 -4.891 1.00 90.06 80 ALA A O 1
ATOM 582 N N . THR A 1 81 ? 6.076 3.140 -3.323 1.00 89.31 81 THR A N 1
ATOM 583 C CA . THR A 1 81 ? 6.572 4.517 -3.139 1.00 89.31 81 THR A CA 1
ATOM 584 C C . THR A 1 81 ? 7.939 4.690 -3.798 1.00 89.31 81 THR A C 1
ATOM 586 O O . THR A 1 81 ? 8.719 3.748 -3.916 1.00 89.31 81 THR A O 1
ATOM 589 N N . ARG A 1 82 ? 8.236 5.914 -4.247 1.00 87.38 82 ARG A N 1
ATOM 590 C CA . ARG A 1 82 ? 9.566 6.307 -4.752 1.00 87.38 82 ARG A CA 1
ATOM 591 C C . ARG A 1 82 ? 10.321 7.218 -3.786 1.00 87.38 82 ARG A C 1
ATOM 593 O O . ARG A 1 82 ? 11.465 7.563 -4.058 1.00 87.38 82 ARG A O 1
ATOM 600 N N . HIS A 1 83 ? 9.668 7.646 -2.708 1.00 86.56 83 HIS A N 1
ATOM 601 C CA . HIS A 1 83 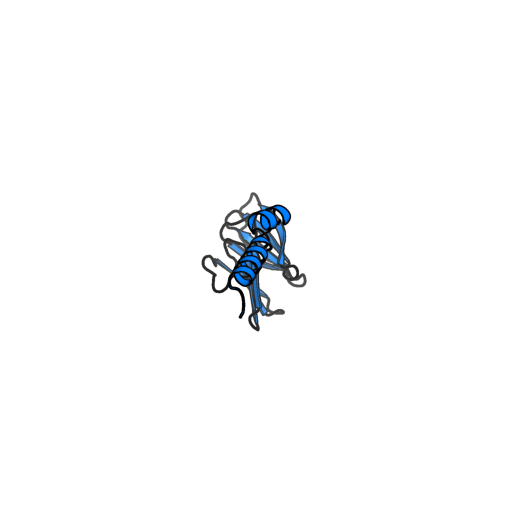? 10.170 8.694 -1.823 1.00 86.56 83 HIS A CA 1
ATOM 602 C C . HIS A 1 83 ? 10.745 8.133 -0.524 1.00 86.56 83 HIS A C 1
ATOM 604 O O . HIS A 1 83 ? 11.734 8.659 -0.018 1.00 86.56 83 HIS A O 1
ATOM 610 N N . HIS A 1 84 ? 10.131 7.077 0.011 1.00 87.00 84 HIS A N 1
ATOM 611 C CA . HIS A 1 84 ? 10.433 6.543 1.338 1.00 87.00 84 HIS A CA 1
ATOM 612 C C . HIS A 1 84 ? 10.624 5.029 1.259 1.00 87.00 84 HIS A C 1
ATOM 614 O O . HIS A 1 84 ? 9.681 4.267 1.446 1.00 87.00 84 HIS A O 1
ATOM 620 N N . VAL A 1 85 ? 11.838 4.594 0.920 1.00 89.38 85 VAL A N 1
ATOM 621 C CA . VAL A 1 85 ? 12.172 3.167 0.732 1.00 89.38 85 VAL A CA 1
ATOM 622 C C . VAL A 1 85 ? 12.632 2.477 2.020 1.00 89.38 85 VAL A C 1
ATOM 624 O O . VAL A 1 85 ? 13.093 1.341 1.989 1.00 89.38 85 VAL A O 1
ATOM 627 N N . GLU A 1 86 ? 12.551 3.165 3.157 1.00 91.88 86 GLU A N 1
ATOM 628 C CA . GLU A 1 86 ? 12.888 2.603 4.465 1.00 91.88 86 GLU A CA 1
ATOM 629 C C . GLU A 1 86 ? 11.768 1.674 4.957 1.00 91.88 86 GLU A C 1
ATOM 631 O O . GLU A 1 86 ? 10.624 1.863 4.541 1.00 91.88 86 GLU A O 1
ATOM 636 N N . PRO A 1 87 ? 12.030 0.718 5.869 1.00 92.00 87 PRO A N 1
ATOM 637 C CA . PRO A 1 87 ? 11.008 -0.197 6.365 1.00 92.00 87 PRO A CA 1
ATOM 638 C C . PRO A 1 87 ? 9.748 0.495 6.870 1.00 92.00 87 PRO A C 1
ATOM 640 O O . PRO A 1 87 ? 9.800 1.539 7.529 1.00 92.00 87 PRO A O 1
ATOM 643 N N . ALA A 1 88 ? 8.596 -0.109 6.576 1.00 94.00 88 ALA A N 1
ATOM 644 C CA . ALA A 1 88 ? 7.334 0.365 7.115 1.00 94.00 88 ALA A CA 1
ATOM 645 C C . ALA A 1 88 ? 7.337 0.183 8.639 1.00 94.00 88 ALA A C 1
ATOM 647 O O . ALA A 1 88 ? 7.778 -0.834 9.167 1.00 94.00 88 ALA A O 1
ATOM 648 N N . ARG A 1 89 ? 6.829 1.165 9.369 1.00 93.62 89 ARG A N 1
ATOM 649 C CA . ARG A 1 89 ? 6.665 1.106 10.820 1.00 93.62 89 ARG A CA 1
ATOM 650 C C . ARG A 1 89 ? 5.206 0.964 11.216 1.00 93.62 89 ARG A C 1
ATOM 652 O O . ARG A 1 89 ? 4.902 0.199 12.124 1.00 93.62 89 ARG A O 1
ATOM 659 N N . CYS A 1 90 ? 4.303 1.619 10.493 1.00 94.44 90 CYS A N 1
ATOM 660 C CA . CYS A 1 90 ? 2.883 1.304 10.551 1.00 94.44 90 CYS A CA 1
ATOM 661 C C . CYS A 1 90 ? 2.230 1.409 9.173 1.00 94.44 90 CYS A C 1
ATOM 663 O O . CYS A 1 90 ? 2.690 2.141 8.292 1.00 94.44 90 CYS A O 1
ATOM 665 N N . VAL A 1 91 ? 1.149 0.656 9.008 1.00 96.31 91 VAL A N 1
ATOM 666 C CA . VAL A 1 91 ? 0.228 0.754 7.880 1.00 96.31 91 VAL A CA 1
ATOM 667 C C . VAL A 1 91 ? -1.185 0.802 8.419 1.00 96.31 91 VAL A C 1
ATOM 669 O O . VAL A 1 91 ? -1.477 0.174 9.435 1.00 96.31 91 VAL A O 1
ATOM 672 N N . GLU A 1 92 ? -2.050 1.547 7.749 1.00 96.56 92 GLU A N 1
ATOM 673 C CA . GLU A 1 92 ? -3.421 1.723 8.197 1.00 96.56 92 GLU A CA 1
ATOM 674 C C . GLU A 1 92 ? -4.366 2.038 7.041 1.00 96.56 92 GLU A C 1
ATOM 676 O O . GLU A 1 92 ? -4.076 2.878 6.189 1.00 96.56 92 GLU A O 1
ATOM 681 N N . PHE A 1 93 ? -5.518 1.372 7.018 1.00 96.12 93 PHE A N 1
ATOM 682 C CA . PHE A 1 93 ? -6.585 1.706 6.085 1.00 96.12 93 PHE A CA 1
ATOM 683 C C . PHE A 1 93 ? -7.309 2.971 6.529 1.00 96.12 93 PHE A C 1
ATOM 685 O O . PHE A 1 93 ? -7.586 3.152 7.705 1.00 96.12 93 PHE A O 1
ATOM 692 N N . MET A 1 94 ? -7.679 3.815 5.570 1.00 93.69 94 MET A N 1
ATOM 693 C CA . MET A 1 94 ? -8.612 4.912 5.807 1.00 93.69 94 MET A CA 1
ATOM 694 C C . MET A 1 94 ? -10.007 4.450 5.359 1.00 93.69 94 MET A C 1
ATOM 696 O O . MET A 1 94 ? -10.265 4.395 4.145 1.00 93.69 94 MET A O 1
ATOM 700 N N . PRO A 1 95 ? -10.890 4.059 6.299 1.00 83.81 95 PRO A N 1
ATOM 701 C CA . PRO A 1 95 ? -12.173 3.452 5.971 1.00 83.81 95 PRO A CA 1
ATOM 702 C C . PRO A 1 95 ? -13.062 4.407 5.164 1.00 83.81 95 PRO A C 1
ATOM 704 O O . PRO A 1 95 ? -13.007 5.628 5.298 1.00 83.81 95 PRO A O 1
ATOM 707 N N . GLY A 1 96 ? -13.872 3.842 4.267 1.00 85.94 96 GLY A N 1
ATOM 708 C CA . GLY A 1 96 ? -14.841 4.585 3.452 1.00 85.94 96 GLY A CA 1
ATOM 709 C C . GLY A 1 96 ? -14.267 5.380 2.272 1.00 85.94 96 GLY A C 1
ATOM 710 O O . GLY A 1 96 ? -15.017 5.691 1.350 1.00 85.94 96 GLY A O 1
ATOM 711 N N . VAL A 1 97 ? -12.960 5.666 2.241 1.00 90.75 97 VAL A N 1
ATOM 712 C CA . VAL A 1 97 ? -12.322 6.439 1.152 1.00 90.75 97 VAL A CA 1
ATOM 713 C C . VAL A 1 97 ? -11.420 5.610 0.237 1.00 90.75 97 VAL A C 1
ATOM 715 O O . VAL A 1 97 ? -10.901 6.146 -0.737 1.00 90.75 97 VAL A O 1
ATOM 718 N N . GLY A 1 98 ? -11.239 4.315 0.522 1.00 92.44 98 GLY A N 1
ATOM 719 C CA . GLY A 1 98 ? -10.498 3.396 -0.349 1.00 92.44 98 GLY A CA 1
ATOM 720 C C . GLY A 1 98 ? -9.007 3.719 -0.438 1.00 92.44 98 GLY A C 1
ATOM 721 O O . GLY A 1 98 ? -8.426 3.693 -1.521 1.00 92.44 98 GLY A O 1
ATOM 722 N N . ARG A 1 99 ? -8.386 4.061 0.692 1.00 95.81 99 ARG A N 1
ATOM 723 C CA . ARG A 1 99 ? -6.977 4.457 0.758 1.00 95.81 99 ARG A CA 1
ATOM 724 C C . ARG A 1 99 ? -6.257 3.735 1.881 1.00 95.81 99 ARG A C 1
ATOM 726 O O . ARG A 1 99 ? -6.876 3.307 2.854 1.00 95.81 99 ARG A O 1
ATOM 733 N N . VAL A 1 100 ? -4.940 3.660 1.760 1.00 96.56 100 VAL A N 1
ATOM 734 C CA . VAL A 1 100 ? -4.059 3.132 2.800 1.00 96.56 100 VAL A CA 1
ATOM 735 C C . VAL A 1 100 ? -2.927 4.114 3.052 1.00 96.56 100 VAL A C 1
ATOM 737 O O . VAL A 1 100 ? -2.354 4.678 2.120 1.00 96.56 100 VAL A O 1
ATOM 740 N N . MET A 1 101 ? -2.629 4.344 4.321 1.00 96.56 101 MET A N 1
ATOM 741 C CA . MET A 1 101 ? -1.491 5.126 4.764 1.00 96.56 101 MET A CA 1
ATOM 742 C C . MET A 1 101 ? -0.373 4.192 5.210 1.00 96.56 101 MET A C 1
ATOM 744 O O . MET A 1 101 ? -0.611 3.132 5.789 1.00 96.56 101 MET A O 1
ATOM 748 N N . ARG A 1 102 ? 0.856 4.616 4.959 1.00 95.69 102 ARG A N 1
ATOM 749 C CA . ARG A 1 102 ? 2.081 3.981 5.423 1.00 95.69 102 ARG A CA 1
ATOM 750 C C . ARG A 1 102 ? 2.946 5.027 6.099 1.00 95.69 102 ARG A C 1
ATOM 752 O O . ARG A 1 102 ? 3.110 6.117 5.560 1.00 95.69 102 ARG A O 1
ATOM 759 N N . VAL A 1 103 ? 3.547 4.668 7.224 1.00 95.69 103 VAL A N 1
ATOM 760 C CA . VAL A 1 103 ? 4.597 5.459 7.871 1.00 95.69 103 VAL A CA 1
ATOM 761 C C . VAL A 1 103 ? 5.867 4.623 7.913 1.00 95.69 103 VAL A C 1
ATOM 763 O O . VAL A 1 103 ? 5.818 3.485 8.377 1.00 95.69 103 VAL A O 1
ATOM 766 N N . SER A 1 104 ? 6.989 5.151 7.431 1.00 94.56 104 SER A N 1
ATOM 767 C CA . SER A 1 104 ? 8.300 4.503 7.490 1.00 94.56 104 SER A CA 1
ATOM 768 C C . SER A 1 104 ? 8.991 4.728 8.839 1.00 94.56 104 SER A C 1
ATOM 770 O O . SER A 1 104 ? 8.594 5.583 9.638 1.00 94.56 104 SER A O 1
ATOM 772 N N . VAL A 1 105 ? 10.042 3.953 9.114 1.00 93.44 105 VAL A N 1
ATOM 773 C CA . VAL A 1 105 ? 10.876 4.123 10.319 1.00 93.44 105 VAL A CA 1
ATOM 774 C C . VAL A 1 105 ? 11.438 5.541 10.451 1.00 93.44 105 VAL A C 1
ATOM 776 O O . VAL A 1 105 ? 11.484 6.060 11.560 1.00 93.44 105 VAL A O 1
ATOM 779 N N . ASP A 1 106 ? 11.712 6.192 9.322 1.00 93.88 106 ASP A N 1
ATOM 780 C CA . ASP A 1 106 ? 12.285 7.537 9.206 1.00 93.88 106 ASP A CA 1
ATOM 781 C C . ASP A 1 106 ? 11.226 8.656 9.113 1.00 93.88 106 ASP A C 1
ATOM 783 O O . ASP A 1 106 ? 11.485 9.748 8.596 1.00 93.88 106 ASP A O 1
ATOM 787 N N . ASN A 1 107 ? 10.005 8.388 9.585 1.00 94.75 107 ASN A N 1
ATOM 788 C CA . ASN A 1 107 ? 8.882 9.336 9.603 1.00 94.75 107 ASN A CA 1
ATOM 789 C C . ASN A 1 107 ? 8.455 9.830 8.208 1.00 94.75 107 ASN A C 1
ATOM 791 O O . ASN A 1 107 ? 7.841 10.894 8.079 1.00 94.75 107 ASN A O 1
ATOM 795 N N . GLY A 1 108 ? 8.772 9.067 7.158 1.00 94.81 108 GLY A N 1
ATOM 796 C CA . GLY A 1 108 ? 8.176 9.235 5.838 1.00 94.81 108 GLY A CA 1
ATOM 797 C C . GLY A 1 108 ? 6.739 8.730 5.857 1.00 94.81 108 GLY A C 1
ATOM 798 O O . GLY A 1 108 ? 6.475 7.648 6.366 1.00 94.81 108 GLY A O 1
ATOM 799 N N . ILE A 1 109 ? 5.806 9.507 5.332 1.00 95.50 109 ILE A N 1
ATOM 800 C CA . ILE A 1 109 ? 4.378 9.213 5.312 1.00 95.50 109 ILE A CA 1
ATOM 801 C C . ILE A 1 109 ? 3.940 9.184 3.859 1.00 95.50 109 ILE A C 1
ATOM 803 O O . ILE A 1 109 ? 4.035 10.195 3.166 1.00 95.50 109 ILE A O 1
ATOM 807 N N . ASP A 1 110 ? 3.431 8.039 3.422 1.00 96.25 110 ASP A N 1
ATOM 808 C CA . ASP A 1 110 ? 2.865 7.843 2.094 1.00 96.25 110 ASP A CA 1
ATOM 809 C C . ASP A 1 110 ? 1.370 7.533 2.214 1.00 96.25 110 ASP A C 1
ATOM 811 O O . ASP A 1 110 ? 0.951 6.730 3.052 1.00 96.25 110 ASP A O 1
ATOM 815 N N . VAL A 1 111 ? 0.560 8.140 1.351 1.00 96.56 111 VAL A N 1
ATOM 816 C CA . VAL A 1 111 ? -0.870 7.843 1.223 1.00 96.56 111 VAL A CA 1
ATOM 817 C C . VAL A 1 111 ? -1.124 7.293 -0.166 1.00 96.56 111 VAL A C 1
ATOM 819 O O . VAL A 1 111 ? -0.859 7.963 -1.164 1.00 96.56 111 VAL A O 1
ATOM 822 N N . PHE A 1 112 ? -1.684 6.092 -0.230 1.00 96.69 112 PHE A N 1
ATOM 823 C CA . PHE A 1 112 ? -1.984 5.400 -1.473 1.00 96.69 112 PHE A CA 1
ATOM 824 C C . PHE A 1 112 ? -3.483 5.275 -1.693 1.00 96.69 112 PHE A C 1
ATOM 826 O O . PHE A 1 112 ? -4.263 5.091 -0.756 1.00 96.69 112 P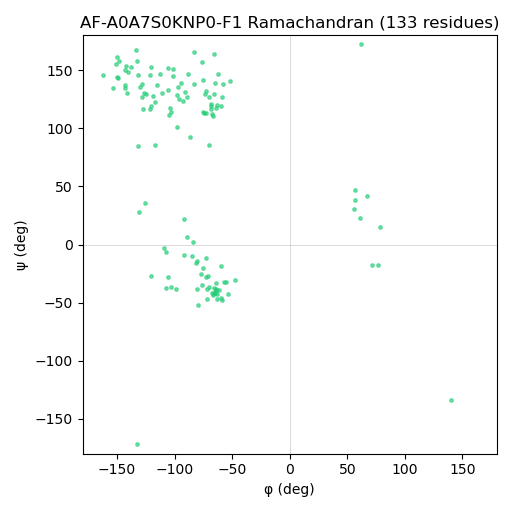HE A O 1
ATOM 833 N N . ASP A 1 113 ? -3.869 5.328 -2.958 1.00 95.44 113 ASP A N 1
ATOM 834 C CA . ASP A 1 113 ? -5.225 5.069 -3.419 1.00 95.44 113 ASP A CA 1
ATOM 835 C C . ASP A 1 113 ? -5.359 3.619 -3.887 1.00 95.44 113 ASP A C 1
ATOM 837 O O . ASP A 1 113 ? -4.604 3.173 -4.753 1.00 95.44 113 ASP A O 1
ATOM 841 N N . LEU A 1 114 ? -6.323 2.878 -3.332 1.00 93.56 114 LEU A N 1
ATOM 842 C CA . LEU A 1 114 ? -6.522 1.462 -3.666 1.00 93.56 114 LEU A CA 1
ATOM 843 C C . LEU A 1 114 ? -7.084 1.273 -5.081 1.00 93.56 1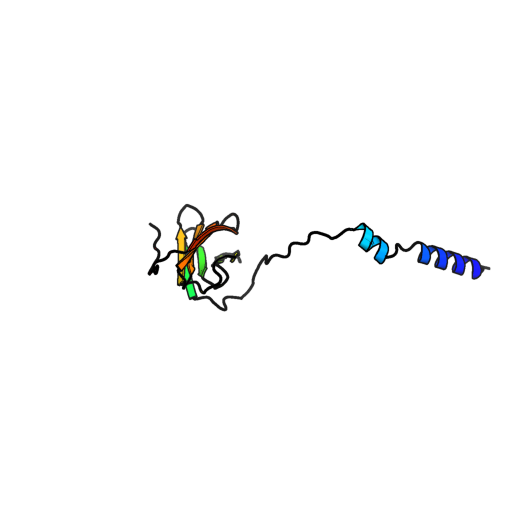14 LEU A C 1
ATOM 845 O O . LEU A 1 114 ? -6.852 0.233 -5.693 1.00 93.56 114 LEU A O 1
ATOM 849 N N . HIS A 1 115 ? -7.819 2.259 -5.606 1.00 92.06 115 HIS A N 1
ATOM 850 C CA . HIS A 1 115 ? -8.470 2.156 -6.911 1.00 92.06 115 HIS A CA 1
ATOM 851 C C . HIS A 1 115 ? -7.494 2.404 -8.066 1.00 92.06 115 HIS A C 1
ATOM 853 O O . HIS A 1 115 ? -7.374 1.587 -8.976 1.00 92.06 115 HIS A O 1
ATOM 859 N N . SER A 1 116 ? -6.774 3.522 -8.018 1.00 92.81 116 SER A N 1
ATOM 860 C CA . SER A 1 116 ? -5.771 3.895 -9.019 1.00 92.81 116 SER A CA 1
ATOM 861 C C . SER A 1 116 ? -4.423 3.202 -8.811 1.00 92.81 116 SER A C 1
ATOM 863 O O . SER A 1 116 ? -3.597 3.218 -9.720 1.00 92.81 116 SER A O 1
ATOM 865 N N . GLN A 1 117 ? -4.196 2.597 -7.639 1.00 92.81 117 GLN A N 1
ATOM 866 C CA . GLN A 1 117 ? -2.935 1.963 -7.242 1.00 92.81 117 GLN A CA 1
ATOM 867 C C . GLN A 1 117 ? -1.737 2.920 -7.317 1.00 92.81 117 GLN A C 1
ATOM 869 O O . GLN A 1 117 ? -0.632 2.549 -7.718 1.00 92.81 117 GLN A O 1
ATOM 874 N N . THR A 1 118 ? -1.956 4.182 -6.942 1.00 92.38 118 THR A N 1
ATOM 875 C CA . THR A 1 118 ? -0.931 5.230 -6.983 1.00 92.38 118 THR A CA 1
ATOM 876 C C . THR A 1 118 ? -0.680 5.836 -5.609 1.00 92.38 118 THR A C 1
ATOM 878 O O . THR A 1 118 ? -1.556 5.848 -4.742 1.00 92.38 118 THR A O 1
ATOM 881 N N . CYS A 1 119 ? 0.535 6.351 -5.407 1.00 94.56 119 CYS A N 1
ATOM 882 C CA . CYS A 1 119 ? 0.846 7.214 -4.274 1.00 94.56 119 CYS A CA 1
ATOM 883 C C . CYS A 1 119 ? 0.253 8.608 -4.537 1.00 94.56 119 CYS A C 1
ATOM 885 O O . CYS A 1 119 ? 0.664 9.287 -5.479 1.00 94.56 119 CYS A O 1
ATOM 887 N N . LEU A 1 120 ? -0.730 9.007 -3.729 1.00 95.75 120 LEU A N 1
ATOM 888 C CA . LEU A 1 120 ? -1.417 10.298 -3.818 1.00 95.75 120 LEU A CA 1
ATOM 889 C C . LEU A 1 120 ? -0.617 11.424 -3.167 1.00 95.75 120 LEU A C 1
ATOM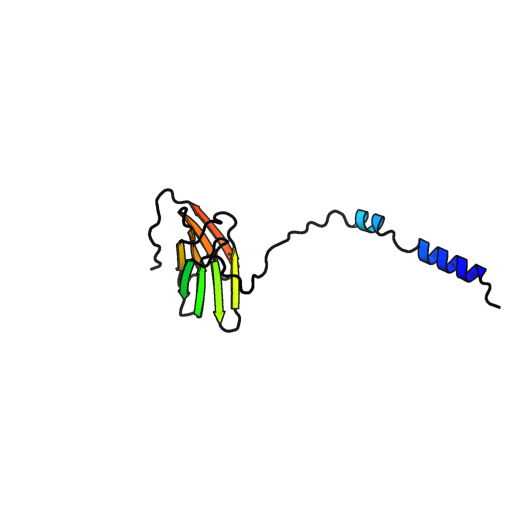 891 O O . LEU A 1 120 ? -0.637 12.557 -3.641 1.00 95.75 120 LEU A O 1
ATOM 895 N N . ALA A 1 121 ? 0.033 11.122 -2.045 1.00 95.00 121 ALA A N 1
ATOM 896 C CA . ALA A 1 121 ? 0.781 12.090 -1.263 1.00 95.00 121 ALA A CA 1
ATOM 897 C C . ALA A 1 121 ? 1.944 11.406 -0.554 1.00 95.00 121 ALA A C 1
ATOM 899 O O . ALA A 1 121 ? 1.815 10.276 -0.085 1.00 95.00 121 ALA A O 1
ATOM 900 N N . SER A 1 122 ? 3.056 12.126 -0.453 1.00 95.94 122 SER A N 1
ATOM 901 C CA . SER A 1 122 ? 4.242 11.690 0.270 1.00 95.94 122 SER A CA 1
ATOM 902 C C . SER A 1 122 ? 4.849 12.888 0.996 1.00 95.94 122 SER A C 1
ATOM 904 O O . SER A 1 122 ? 4.984 13.967 0.411 1.00 95.94 122 SER A O 1
ATOM 906 N N . THR A 1 123 ? 5.147 12.741 2.283 1.00 96.12 123 THR A N 1
ATOM 907 C CA . THR A 1 123 ? 5.736 13.796 3.118 1.00 96.12 123 THR A CA 1
ATOM 908 C C . THR A 1 123 ? 6.588 13.187 4.219 1.00 96.12 123 THR A C 1
ATOM 910 O O . THR A 1 123 ? 6.313 12.084 4.666 1.00 96.12 123 THR A O 1
ATOM 913 N N . ARG A 1 124 ? 7.572 13.922 4.738 1.00 95.31 124 ARG A N 1
ATOM 914 C CA . ARG A 1 124 ? 8.327 13.516 5.931 1.00 95.31 124 ARG A CA 1
ATOM 915 C C . ARG A 1 124 ? 7.998 14.434 7.097 1.00 95.31 124 ARG A C 1
ATOM 917 O O . ARG A 1 124 ? 8.026 15.655 6.942 1.00 95.31 124 ARG A O 1
ATOM 924 N N . TRP A 1 125 ? 7.678 13.864 8.251 1.00 94.12 125 TRP A N 1
ATOM 925 C CA . TRP A 1 125 ? 7.543 14.635 9.485 1.00 94.12 125 TRP A CA 1
ATOM 926 C C . TRP A 1 125 ? 8.889 14.743 10.200 1.00 94.12 125 TRP A C 1
ATOM 928 O O . TRP A 1 125 ? 9.729 13.852 10.124 1.00 94.12 125 TRP A O 1
ATOM 938 N N . THR A 1 126 ? 9.106 15.871 10.874 1.00 93.44 126 THR A N 1
ATOM 939 C CA . THR A 1 126 ? 10.344 16.151 11.620 1.00 93.44 126 THR A CA 1
ATOM 940 C C . THR A 1 126 ? 10.370 15.504 13.000 1.00 93.44 126 THR A C 1
ATOM 942 O O . THR A 1 126 ? 11.429 15.425 13.614 1.00 93.44 126 THR A O 1
ATOM 945 N N . ILE A 1 127 ? 9.208 15.075 13.490 1.00 92.06 127 ILE A N 1
ATOM 946 C CA . ILE A 1 127 ? 9.041 14.399 14.771 1.00 92.06 127 ILE A CA 1
ATOM 947 C C . ILE A 1 127 ? 8.794 12.913 14.552 1.00 92.06 127 ILE A C 1
ATOM 949 O O . ILE A 1 127 ? 8.202 12.515 13.545 1.00 92.06 127 ILE A O 1
ATOM 953 N N . ASP A 1 128 ? 9.189 12.120 15.542 1.00 91.06 128 ASP A N 1
ATOM 954 C CA . ASP A 1 128 ? 8.923 10.692 15.545 1.00 91.06 128 ASP A CA 1
ATOM 955 C C . ASP A 1 128 ? 7.426 10.432 15.668 1.00 91.06 128 ASP A C 1
ATOM 957 O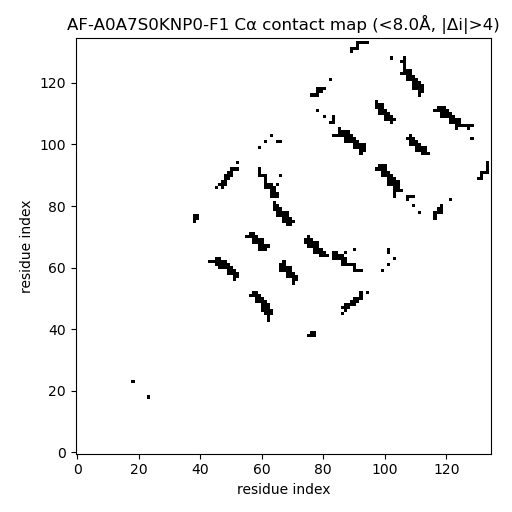 O . ASP A 1 128 ? 6.801 10.658 16.707 1.00 91.06 128 ASP A O 1
ATOM 961 N N . VAL A 1 129 ? 6.837 9.934 14.583 1.00 88.69 129 VAL A N 1
ATOM 962 C CA . VAL A 1 129 ? 5.484 9.377 14.624 1.00 88.69 129 VAL A CA 1
ATOM 963 C C . VAL A 1 129 ? 5.564 8.143 15.508 1.00 88.69 129 VAL A C 1
ATOM 965 O O . VAL A 1 129 ? 6.429 7.324 15.273 1.00 88.69 129 VAL A O 1
ATOM 968 N N . THR A 1 130 ? 4.723 7.931 16.510 1.00 86.19 130 THR A N 1
ATOM 969 C CA . THR A 1 130 ? 4.783 6.689 17.318 1.00 86.19 130 THR A CA 1
ATOM 970 C C . THR A 1 130 ? 3.748 5.671 16.873 1.00 86.19 130 THR A C 1
ATOM 972 O O . THR A 1 130 ? 4.035 4.479 16.801 1.00 86.19 130 THR A O 1
ATOM 975 N N . CYS A 1 131 ? 2.565 6.149 16.508 1.00 82.31 131 CYS A N 1
ATOM 976 C CA . CYS A 1 131 ? 1.473 5.361 15.966 1.00 82.31 131 CYS A CA 1
ATOM 977 C C . CYS A 1 131 ? 0.642 6.220 15.011 1.00 82.31 131 CYS A C 1
ATOM 979 O O . CYS A 1 131 ? 0.707 7.450 15.043 1.00 82.31 131 CYS A O 1
ATOM 981 N N . ALA A 1 132 ? -0.134 5.548 14.172 1.00 84.62 132 ALA A N 1
ATOM 982 C CA . ALA A 1 132 ? -1.203 6.155 13.406 1.00 84.62 132 ALA A CA 1
ATOM 983 C C . ALA A 1 132 ? -2.510 5.447 13.759 1.00 84.62 132 ALA A C 1
ATOM 985 O O . ALA A 1 132 ? -2.484 4.262 14.101 1.00 84.62 132 ALA A O 1
ATOM 986 N N . CYS A 1 133 ? -3.599 6.210 13.753 1.00 83.12 133 CYS A N 1
ATOM 987 C CA . CYS A 1 133 ? -4.944 5.689 13.917 1.00 83.12 133 CYS A CA 1
ATOM 988 C C . CYS A 1 133 ? -5.900 6.477 13.010 1.00 83.12 133 CYS A C 1
ATOM 990 O O . CYS A 1 133 ? -5.831 7.708 12.932 1.00 83.12 133 CYS A O 1
ATOM 992 N N . SER A 1 134 ? -6.799 5.766 12.353 1.00 79.38 134 SER A N 1
ATOM 993 C CA . SER A 1 134 ? -7.933 6.245 11.584 1.00 79.38 134 SER A CA 1
ATOM 994 C C . SER A 1 134 ? -9.162 6.243 12.494 1.00 79.38 134 SER A C 1
ATOM 996 O O . SER A 1 134 ? -9.325 5.358 13.334 1.00 79.38 134 SER A O 1
ATOM 998 N N . MET A 1 135 ? -9.985 7.291 12.384 1.00 64.69 135 MET A N 1
ATOM 999 C CA . MET A 1 135 ? -11.255 7.396 13.117 1.00 64.69 135 MET A CA 1
ATOM 1000 C C . MET A 1 135 ? -12.361 6.580 12.459 1.00 64.69 135 MET A C 1
ATOM 1002 O O . MET A 1 135 ? -12.383 6.526 11.207 1.00 64.69 135 MET A O 1
#

Foldseek 3Di:
DDDVVVVVVVVVVVVVPPPDVVVVVVVVPPDPDDDDDWFDPPDPVQFDEWDADPVQRWIWTWGLQAIWIDHPPGDIDGLGDPPGSATWPYKDDQPPQQKIWTAHQQQWIWIAHNPVSYTPDIDHDPDDDPDDDHD